Protein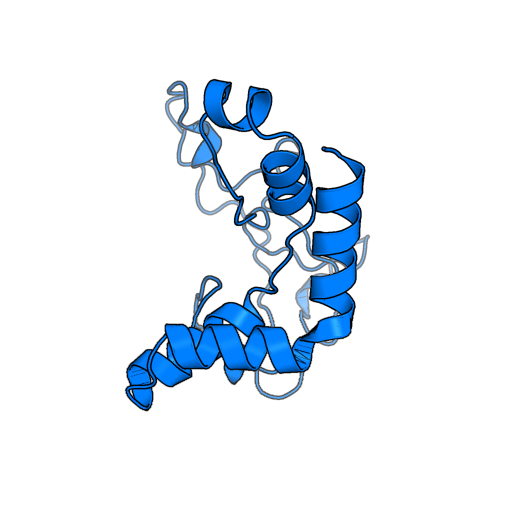 AF-A0A9E4HH63-F1 (afdb_monomer_lite)

Secondary structure (DSSP, 8-state):
------SS-GGGGT--BTTTB-PPPB-S------TT--TTGGGGSS--TTSSS-EE---TTT-GGGGGSTT--EEBSSPPP-------HHHHHH-HHHHHHHHH----HHHHHHHHHHHHHH---HHHHHHHHHHHTHHHHHHHHHHHHHH-

Radius of gyration: 19.46 Å; chains: 1; bounding box: 48×32×48 Å

Structure (mmCIF, N/CA/C/O backbone):
data_AF-A0A9E4HH63-F1
#
_entry.id   AF-A0A9E4HH63-F1
#
loop_
_atom_site.group_PDB
_atom_site.id
_atom_site.type_symbol
_atom_site.label_atom_id
_atom_site.label_alt_id
_atom_site.label_comp_id
_atom_site.label_asym_id
_atom_site.label_entity_id
_atom_site.label_seq_id
_atom_site.pdbx_PDB_ins_code
_atom_site.Cartn_x
_atom_site.Cartn_y
_atom_site.Cartn_z
_atom_site.occupancy
_atom_site.B_iso_or_equiv
_atom_site.auth_seq_id
_atom_site.auth_comp_id
_atom_site.auth_asym_id
_atom_site.auth_atom_id
_atom_site.pdbx_PDB_model_num
ATOM 1 N N . MET A 1 1 ? 11.197 5.730 -22.419 1.00 81.00 1 MET A N 1
ATOM 2 C CA . MET A 1 1 ? 11.032 6.678 -21.296 1.00 81.00 1 MET A CA 1
ATOM 3 C C . MET A 1 1 ? 11.240 5.897 -20.013 1.00 81.00 1 MET A C 1
ATOM 5 O O . MET A 1 1 ? 10.703 4.802 -19.923 1.00 81.00 1 MET A O 1
ATOM 9 N N . VAL A 1 2 ? 12.031 6.419 -19.078 1.00 83.94 2 VAL A N 1
ATOM 10 C CA . VAL A 1 2 ? 12.191 5.852 -17.730 1.00 83.94 2 VAL A CA 1
ATOM 11 C C . VAL A 1 2 ? 11.419 6.755 -16.776 1.00 83.94 2 VAL A C 1
ATOM 13 O O . VAL A 1 2 ? 11.541 7.974 -16.877 1.00 83.94 2 VAL A O 1
ATOM 16 N N . ILE A 1 3 ? 10.603 6.172 -15.901 1.00 82.06 3 ILE A N 1
ATOM 17 C CA . ILE A 1 3 ? 9.848 6.899 -14.877 1.00 82.06 3 ILE A CA 1
ATOM 18 C C . ILE A 1 3 ? 10.228 6.306 -13.526 1.00 82.06 3 ILE A C 1
ATOM 20 O O . ILE A 1 3 ? 10.202 5.089 -13.359 1.00 82.06 3 ILE A O 1
ATOM 24 N N . PHE A 1 4 ? 10.550 7.170 -12.569 1.00 77.94 4 PHE A N 1
ATOM 25 C CA . PHE A 1 4 ? 10.603 6.813 -11.159 1.00 77.94 4 PHE A CA 1
ATOM 26 C C . PHE A 1 4 ? 9.272 7.206 -10.514 1.00 77.94 4 PHE A C 1
ATOM 28 O O . PHE A 1 4 ? 8.828 8.345 -10.662 1.00 77.94 4 PHE A O 1
ATOM 35 N N . THR A 1 5 ? 8.610 6.270 -9.838 1.00 80.69 5 THR A N 1
ATOM 36 C CA . THR A 1 5 ? 7.348 6.537 -9.143 1.00 80.69 5 THR A CA 1
ATOM 37 C C . THR A 1 5 ? 7.298 5.774 -7.825 1.00 80.69 5 THR A C 1
ATOM 39 O O . THR A 1 5 ? 7.605 4.585 -7.782 1.00 80.69 5 THR A O 1
ATOM 42 N N . GLY A 1 6 ? 6.934 6.475 -6.751 1.00 77.12 6 GLY A N 1
ATOM 43 C CA . GLY A 1 6 ? 6.554 5.858 -5.483 1.00 77.12 6 GLY A CA 1
ATOM 44 C C . GLY A 1 6 ? 5.074 5.486 -5.489 1.00 77.12 6 GLY A C 1
ATOM 45 O O . GLY A 1 6 ? 4.298 6.025 -6.278 1.00 77.12 6 GLY A O 1
ATOM 46 N N . ALA A 1 7 ? 4.686 4.571 -4.606 1.00 85.00 7 ALA A N 1
ATOM 47 C CA . ALA A 1 7 ? 3.287 4.268 -4.340 1.00 85.00 7 ALA A CA 1
ATOM 48 C C . ALA A 1 7 ? 2.872 4.900 -2.997 1.00 85.00 7 ALA A C 1
ATOM 50 O O . ALA A 1 7 ? 3.653 4.821 -2.045 1.00 85.00 7 ALA A O 1
ATOM 51 N N . PRO A 1 8 ? 1.667 5.488 -2.888 1.00 88.31 8 PRO A N 1
ATOM 52 C CA . PRO A 1 8 ? 0.626 5.589 -3.920 1.00 88.31 8 PRO A CA 1
ATOM 53 C C . PRO A 1 8 ? 0.932 6.640 -5.011 1.00 88.31 8 PRO A C 1
ATOM 55 O O . PRO A 1 8 ? 1.572 7.652 -4.739 1.00 88.31 8 PRO A O 1
ATOM 58 N N . SER A 1 9 ? 0.485 6.388 -6.250 1.00 89.19 9 SER A N 1
ATOM 59 C CA . SER A 1 9 ? 0.485 7.361 -7.356 1.00 89.19 9 SER A CA 1
ATOM 60 C C . SER A 1 9 ? -0.515 6.983 -8.465 1.00 89.19 9 SER A C 1
ATOM 62 O O . SER A 1 9 ? -0.815 5.805 -8.644 1.00 89.19 9 SER A O 1
ATOM 64 N N . PRO A 1 10 ? -0.985 7.916 -9.313 1.00 89.94 10 PRO A N 1
ATOM 65 C CA . PRO A 1 10 ? -1.867 7.572 -10.436 1.00 89.94 10 PRO A CA 1
ATOM 66 C C . PRO A 1 10 ? -1.209 6.622 -11.450 1.00 89.94 10 PRO A C 1
ATOM 68 O O . PRO A 1 10 ? -1.894 5.832 -12.099 1.00 89.94 10 PRO A O 1
ATOM 71 N N . TYR A 1 11 ? 0.123 6.635 -11.566 1.00 89.88 11 TYR A N 1
ATOM 72 C CA . TYR A 1 11 ? 0.838 5.791 -12.521 1.00 89.88 11 TYR A CA 1
ATOM 73 C C . TYR A 1 11 ? 0.632 4.303 -12.235 1.00 89.88 11 TYR A C 1
ATOM 75 O O . TYR A 1 11 ? 0.393 3.536 -13.167 1.00 89.88 11 TYR A O 1
ATOM 83 N N . ILE A 1 12 ? 0.630 3.873 -10.968 1.00 88.94 12 ILE A N 1
ATOM 84 C CA . ILE A 1 12 ? 0.485 2.441 -10.656 1.00 88.94 12 ILE A CA 1
ATOM 85 C C . ILE A 1 12 ? -0.889 1.870 -11.048 1.00 88.94 12 ILE A C 1
ATOM 87 O O . ILE A 1 12 ? -1.046 0.655 -11.089 1.00 88.94 12 ILE A O 1
ATOM 91 N N . THR A 1 13 ? -1.867 2.722 -11.380 1.00 92.38 13 THR A N 1
ATOM 92 C CA . THR A 1 13 ? -3.192 2.290 -11.860 1.00 92.38 13 THR A CA 1
ATOM 93 C C . THR A 1 13 ? -3.198 1.894 -13.344 1.00 92.38 13 THR A C 1
ATOM 95 O O . THR A 1 13 ? -4.072 1.147 -13.781 1.00 92.38 13 THR A O 1
ATOM 98 N N . VAL A 1 14 ? -2.212 2.352 -14.127 1.00 92.06 14 VAL A N 1
ATOM 99 C CA . VAL A 1 14 ? -2.135 2.129 -15.586 1.00 92.06 14 VAL A CA 1
ATOM 100 C C . VAL A 1 14 ? -0.925 1.301 -16.018 1.00 92.06 14 VAL A C 1
ATOM 102 O O . VAL A 1 14 ? -0.897 0.759 -17.130 1.00 92.06 14 VAL A O 1
ATOM 105 N N . LEU A 1 15 ? 0.081 1.195 -15.151 1.00 91.56 15 LEU A N 1
ATOM 106 C CA . LEU A 1 15 ? 1.286 0.412 -15.383 1.00 91.56 15 LEU A CA 1
ATOM 107 C C . LEU A 1 15 ? 1.002 -1.085 -15.191 1.00 91.56 15 LEU A C 1
ATOM 109 O O . LEU A 1 15 ? 0.572 -1.525 -14.129 1.00 91.56 15 LEU A O 1
ATOM 113 N N . ARG A 1 16 ? 1.283 -1.880 -16.225 1.00 91.56 16 ARG A N 1
ATOM 114 C CA . ARG A 1 16 ? 1.148 -3.339 -16.250 1.00 91.56 16 ARG A CA 1
ATOM 115 C C . ARG A 1 16 ? 2.512 -3.962 -16.566 1.00 91.56 16 ARG A C 1
ATOM 117 O O . ARG A 1 16 ? 2.877 -4.071 -17.742 1.00 91.56 16 ARG A O 1
ATOM 124 N N . PRO A 1 17 ? 3.289 -4.338 -15.531 1.00 91.50 17 PRO A N 1
ATOM 125 C CA . PRO A 1 17 ? 4.594 -4.961 -15.714 1.00 91.50 17 PRO A CA 1
ATOM 126 C C . PRO A 1 17 ? 4.521 -6.222 -16.587 1.00 91.50 17 PRO A C 1
ATOM 128 O O . PRO A 1 17 ? 3.687 -7.089 -16.336 1.00 91.50 17 PRO A O 1
ATOM 131 N N . GLY A 1 18 ? 5.400 -6.322 -17.586 1.00 92.19 18 GLY A N 1
ATOM 132 C CA . GLY A 1 18 ? 5.439 -7.406 -18.575 1.00 92.19 18 GLY A CA 1
ATOM 133 C C . GLY A 1 18 ? 4.533 -7.202 -19.799 1.00 92.19 18 GLY A C 1
ATOM 134 O O . GLY A 1 18 ? 4.636 -7.971 -20.750 1.00 92.19 18 GLY A O 1
ATOM 135 N N . ASP A 1 19 ? 3.674 -6.176 -19.796 1.00 94.81 19 ASP A N 1
ATOM 136 C CA . ASP A 1 19 ? 2.813 -5.798 -20.929 1.00 94.81 19 ASP A CA 1
ATOM 137 C C . ASP A 1 19 ? 3.237 -4.440 -21.504 1.00 94.81 19 ASP A C 1
ATOM 139 O O . ASP A 1 19 ? 3.826 -4.369 -22.582 1.00 94.81 19 ASP A O 1
ATOM 143 N N . ASN A 1 20 ? 2.994 -3.353 -20.761 1.00 94.38 20 ASN A N 1
ATOM 144 C CA . ASN A 1 20 ? 3.280 -1.993 -21.230 1.00 94.38 20 ASN A CA 1
ATOM 145 C C . ASN A 1 20 ? 4.487 -1.335 -20.543 1.00 94.38 20 ASN A C 1
ATOM 147 O O . ASN A 1 20 ? 4.951 -0.296 -21.013 1.00 94.38 20 ASN A O 1
ATOM 151 N N . VAL A 1 21 ? 5.012 -1.934 -19.470 1.00 94.50 21 VAL A N 1
ATOM 152 C CA . VAL A 1 21 ? 6.249 -1.516 -18.795 1.00 94.50 21 VAL A CA 1
ATOM 153 C C . VAL A 1 21 ? 7.021 -2.707 -18.240 1.00 94.50 21 VAL A C 1
ATOM 155 O O . VAL A 1 21 ? 6.479 -3.797 -18.092 1.00 94.50 21 VAL A O 1
ATOM 158 N N . TYR A 1 22 ? 8.281 -2.481 -17.880 1.00 94.12 22 TYR A N 1
ATOM 159 C CA . TYR A 1 22 ? 9.105 -3.410 -17.113 1.00 94.12 22 TYR A CA 1
ATOM 160 C C . TYR A 1 22 ? 9.701 -2.685 -15.912 1.00 94.12 22 TYR A C 1
ATOM 162 O O . TYR A 1 22 ? 9.954 -1.480 -15.965 1.00 94.12 22 TYR A O 1
ATOM 170 N N . TRP A 1 23 ? 9.959 -3.434 -14.847 1.00 92.56 23 TRP A N 1
ATOM 171 C CA . TRP A 1 23 ? 10.823 -2.984 -13.769 1.00 92.56 23 TRP A CA 1
ATOM 172 C C . TRP A 1 23 ? 12.270 -2.967 -14.252 1.00 92.56 23 TRP A C 1
ATOM 174 O O . TRP A 1 23 ? 12.741 -3.906 -14.898 1.00 92.56 23 TRP A O 1
ATOM 184 N N . MET A 1 24 ? 12.971 -1.887 -13.926 1.00 91.62 24 MET A N 1
ATOM 185 C CA . MET A 1 24 ? 14.396 -1.746 -14.182 1.00 91.62 24 MET A CA 1
ATOM 186 C C . MET A 1 24 ? 15.151 -2.095 -12.904 1.00 91.62 24 MET A C 1
ATOM 188 O O . MET A 1 24 ? 14.911 -1.477 -11.869 1.00 91.62 24 MET A O 1
ATOM 192 N N . GLY A 1 25 ? 16.043 -3.082 -12.981 1.00 92.06 25 GLY A N 1
ATOM 193 C CA . GLY A 1 25 ? 16.873 -3.453 -11.846 1.00 92.06 25 GLY A CA 1
ATOM 194 C C . GLY A 1 25 ? 17.887 -2.361 -11.502 1.00 92.06 25 GLY A C 1
ATOM 195 O O . GLY A 1 25 ? 18.555 -1.834 -12.392 1.00 92.06 25 GLY A O 1
ATOM 196 N N . VAL A 1 26 ? 18.032 -2.049 -10.215 1.00 90.81 26 VAL A N 1
ATOM 197 C CA . VAL A 1 26 ? 19.027 -1.106 -9.685 1.00 90.81 26 VAL A CA 1
ATOM 198 C C . VAL A 1 26 ? 19.906 -1.850 -8.684 1.00 90.81 26 VAL A C 1
ATOM 200 O O . VAL A 1 26 ? 19.577 -1.969 -7.509 1.00 90.81 26 VAL A O 1
ATOM 203 N N . ALA A 1 27 ? 21.018 -2.401 -9.173 1.00 84.56 27 ALA A N 1
ATOM 204 C CA . ALA A 1 27 ? 21.932 -3.208 -8.358 1.00 84.56 27 ALA A CA 1
ATOM 205 C C . ALA A 1 27 ? 22.997 -2.376 -7.620 1.00 84.56 27 ALA A C 1
ATOM 207 O O . ALA A 1 27 ? 23.585 -2.844 -6.649 1.00 84.56 27 ALA A O 1
ATOM 208 N N . ASN A 1 28 ? 23.259 -1.151 -8.082 1.00 87.88 28 ASN A N 1
ATOM 209 C CA . ASN A 1 28 ? 24.233 -0.265 -7.456 1.00 87.88 28 ASN A CA 1
ATOM 210 C C . ASN A 1 28 ? 23.585 0.541 -6.329 1.00 87.88 28 ASN A C 1
ATOM 212 O O . ASN A 1 28 ? 22.436 0.974 -6.442 1.00 87.88 28 ASN A O 1
ATOM 216 N N . ILE A 1 29 ? 24.366 0.802 -5.285 1.00 87.00 29 ILE A N 1
ATOM 217 C CA . ILE A 1 29 ? 24.026 1.806 -4.279 1.00 87.00 29 ILE A CA 1
ATOM 218 C C . ILE A 1 29 ? 24.327 3.169 -4.889 1.00 87.00 29 ILE A C 1
ATOM 220 O O . ILE A 1 29 ? 25.470 3.473 -5.226 1.00 87.00 29 ILE A O 1
ATOM 224 N N . LEU A 1 30 ? 23.266 3.927 -5.128 1.00 85.00 30 LEU A N 1
ATOM 225 C CA . LEU A 1 30 ? 23.295 5.260 -5.712 1.00 85.00 30 LEU A CA 1
ATOM 226 C C . LEU A 1 30 ? 23.348 6.334 -4.628 1.00 85.00 30 LEU A C 1
ATOM 228 O O . LEU A 1 30 ? 23.890 7.406 -4.880 1.00 85.00 30 LEU A O 1
ATOM 232 N N . ASP A 1 31 ? 22.780 6.041 -3.459 1.00 79.50 31 ASP A N 1
ATOM 233 C CA . ASP A 1 31 ? 22.639 6.986 -2.363 1.00 79.50 31 ASP A CA 1
ATOM 234 C C . ASP A 1 31 ? 23.029 6.347 -1.024 1.00 79.50 31 ASP A C 1
ATOM 236 O O . ASP A 1 31 ? 22.316 5.500 -0.486 1.00 79.50 31 ASP A O 1
ATOM 240 N N . ASP A 1 32 ? 24.185 6.750 -0.498 1.00 75.81 32 ASP A N 1
ATOM 241 C CA . ASP A 1 32 ? 24.693 6.356 0.813 1.00 75.81 32 ASP A CA 1
ATOM 242 C C . ASP A 1 32 ? 24.511 7.466 1.858 1.00 75.81 32 ASP A C 1
ATOM 244 O O . ASP A 1 32 ? 25.337 7.529 2.766 1.00 75.81 32 ASP A O 1
ATOM 248 N N . SER A 1 33 ? 23.459 8.304 1.703 1.00 71.31 33 SER A N 1
ATOM 249 C CA . SER A 1 33 ? 23.054 9.565 2.385 1.00 71.31 33 SER A CA 1
ATOM 250 C C . SER A 1 33 ? 23.356 9.771 3.881 1.00 71.31 33 SER A C 1
ATOM 252 O O . SER A 1 33 ? 23.086 10.844 4.422 1.00 71.31 33 SER A O 1
ATOM 254 N N . ASN A 1 34 ? 24.007 8.825 4.545 1.00 77.00 34 ASN A N 1
ATOM 255 C CA . ASN A 1 34 ? 24.770 9.005 5.768 1.00 77.00 34 ASN A CA 1
ATOM 256 C C . ASN A 1 34 ? 26.314 8.913 5.599 1.00 77.00 34 ASN A C 1
ATOM 258 O O . ASN A 1 34 ? 26.972 8.243 6.404 1.00 77.00 34 ASN A O 1
ATOM 262 N N . PRO A 1 35 ? 26.961 9.604 4.633 1.00 71.75 35 PRO A N 1
ATOM 263 C CA . PRO A 1 35 ? 28.410 9.477 4.415 1.00 71.75 35 PRO A CA 1
ATOM 264 C C . PRO A 1 35 ? 29.252 10.018 5.586 1.00 71.75 35 PRO A C 1
ATOM 266 O O . PRO A 1 35 ? 30.446 9.739 5.684 1.00 71.75 35 PRO A O 1
ATOM 269 N N . ALA A 1 36 ? 28.639 10.807 6.475 1.00 76.94 36 ALA A N 1
ATOM 270 C CA . ALA A 1 36 ? 29.261 11.387 7.663 1.00 76.94 36 ALA A CA 1
ATOM 271 C C . ALA A 1 36 ? 28.895 10.664 8.977 1.00 76.94 36 ALA A C 1
ATOM 273 O O . ALA A 1 36 ? 29.413 11.048 10.025 1.00 76.94 36 ALA A O 1
ATOM 274 N N . GLY A 1 37 ? 28.039 9.633 8.939 1.00 79.38 37 GLY A N 1
ATOM 275 C CA . GLY A 1 37 ? 27.671 8.834 10.115 1.00 79.38 37 GLY A CA 1
ATOM 276 C C . GLY A 1 37 ? 26.884 9.599 11.184 1.00 79.38 37 GLY A C 1
ATOM 277 O O . GLY A 1 37 ? 27.110 9.393 12.375 1.00 79.38 37 GLY A O 1
ATOM 278 N N . PHE A 1 38 ? 26.006 10.518 10.780 1.00 81.94 38 PHE A N 1
ATOM 279 C CA . PHE A 1 38 ? 25.081 11.183 11.690 1.00 81.94 38 PHE A CA 1
ATOM 280 C C . PHE A 1 38 ? 24.041 10.196 12.224 1.00 81.94 38 PHE A C 1
ATOM 282 O O . PHE A 1 38 ? 23.482 9.402 11.470 1.00 81.94 38 PHE A O 1
ATOM 289 N N . GLU A 1 39 ? 23.757 10.303 13.520 1.00 85.06 39 GLU A N 1
ATOM 290 C CA . GLU A 1 39 ? 22.701 9.545 14.189 1.00 85.06 39 GLU A CA 1
ATOM 291 C C . GLU A 1 39 ? 21.333 9.859 13.562 1.00 85.06 39 GLU A C 1
ATOM 293 O O . GLU A 1 39 ? 20.945 11.025 13.449 1.00 85.06 39 GLU A O 1
ATOM 298 N N . GLY A 1 40 ? 20.618 8.817 13.133 1.00 79.50 40 GLY A N 1
ATOM 299 C CA . GLY A 1 40 ? 19.337 8.918 12.431 1.00 79.50 40 GLY A CA 1
ATOM 300 C C . GLY A 1 40 ? 19.473 9.111 10.918 1.00 79.50 40 GLY A C 1
ATOM 301 O O . GLY A 1 40 ? 18.478 9.023 10.203 1.00 79.50 40 GLY A O 1
ATOM 302 N N . GLY A 1 41 ? 20.689 9.343 10.411 1.00 78.38 41 GLY A N 1
ATOM 303 C CA . GLY A 1 41 ? 20.962 9.419 8.977 1.00 78.38 41 GLY A CA 1
ATOM 304 C C . GLY A 1 41 ? 20.895 8.057 8.285 1.00 78.38 41 GLY A C 1
ATOM 305 O O . GLY A 1 41 ? 20.715 8.000 7.073 1.00 78.38 41 GLY A O 1
ATOM 306 N N . GLU A 1 42 ? 21.004 6.960 9.040 1.00 79.62 42 GLU A N 1
ATOM 307 C CA . GLU A 1 42 ? 20.907 5.587 8.533 1.00 79.62 42 GLU A CA 1
ATOM 308 C C . GLU A 1 42 ? 19.561 5.315 7.844 1.00 79.62 42 GLU A C 1
ATOM 310 O O . GLU A 1 42 ? 19.516 4.560 6.881 1.00 79.62 42 GLU A O 1
ATOM 315 N N . GLU A 1 43 ? 18.489 5.992 8.271 1.00 78.50 43 GLU A N 1
ATOM 316 C CA . GLU A 1 43 ? 17.147 5.911 7.666 1.00 78.50 43 GLU A CA 1
ATOM 317 C C . GLU A 1 43 ? 17.075 6.528 6.258 1.00 78.50 43 GLU A C 1
ATOM 319 O O . GLU A 1 43 ? 16.095 6.347 5.533 1.00 78.50 43 GLU A O 1
ATOM 324 N N . HIS A 1 44 ? 18.093 7.297 5.869 1.00 79.94 44 HIS A N 1
ATOM 325 C CA . HIS A 1 44 ? 18.214 7.882 4.536 1.00 79.94 44 HIS A CA 1
ATOM 326 C C . HIS A 1 44 ? 19.130 7.066 3.619 1.00 79.94 44 HIS A C 1
ATOM 328 O O . HIS A 1 44 ? 19.185 7.350 2.425 1.00 79.94 44 HIS A O 1
ATOM 334 N N . ASP A 1 45 ? 19.836 6.059 4.145 1.00 84.38 45 ASP A N 1
ATOM 335 C CA . ASP A 1 45 ? 20.636 5.156 3.323 1.00 84.38 45 ASP A CA 1
ATOM 336 C C . ASP A 1 45 ? 19.710 4.278 2.474 1.00 84.38 45 ASP A C 1
ATOM 338 O O . ASP A 1 45 ? 18.707 3.730 2.934 1.00 84.38 45 ASP A O 1
ATOM 342 N N . GLN A 1 46 ? 20.060 4.122 1.202 1.00 86.00 46 GLN A N 1
ATOM 343 C CA . GLN A 1 46 ? 19.385 3.201 0.299 1.00 86.00 46 GLN A CA 1
ATOM 344 C C . GLN A 1 46 ? 19.442 1.743 0.803 1.00 86.00 46 GLN A C 1
ATOM 346 O O . GLN A 1 46 ? 18.577 0.926 0.462 1.00 86.00 46 GLN A O 1
ATOM 351 N N . ARG A 1 47 ? 20.481 1.400 1.574 1.00 87.44 47 ARG A N 1
ATOM 352 C CA . ARG A 1 47 ? 20.766 0.045 2.039 1.00 87.44 47 ARG A CA 1
ATOM 353 C C . ARG A 1 47 ? 19.960 -0.342 3.266 1.00 87.44 47 ARG A C 1
ATOM 355 O O . ARG A 1 47 ? 19.850 0.400 4.234 1.00 87.44 47 ARG A O 1
ATOM 362 N N . GLY A 1 48 ? 19.508 -1.590 3.264 1.00 82.94 48 GLY A N 1
ATOM 363 C CA . GLY A 1 48 ? 18.995 -2.242 4.457 1.00 82.94 48 GLY A CA 1
ATOM 364 C C . GLY A 1 48 ? 20.076 -2.800 5.385 1.00 82.94 48 GLY A C 1
ATOM 365 O O . GLY A 1 48 ? 21.269 -2.742 5.078 1.00 82.94 48 GLY A O 1
ATOM 366 N N . PRO A 1 49 ? 19.661 -3.445 6.492 1.00 82.94 49 PRO A N 1
ATOM 367 C CA . PRO A 1 49 ? 20.567 -4.119 7.427 1.00 82.94 49 PRO A CA 1
ATOM 368 C C . PRO A 1 49 ? 21.447 -5.210 6.793 1.00 82.94 49 PRO A C 1
ATOM 370 O O . PRO A 1 49 ? 22.469 -5.584 7.361 1.00 82.94 49 PRO A O 1
ATOM 373 N N . ASP A 1 50 ? 21.056 -5.733 5.627 1.00 86.19 50 ASP A N 1
ATOM 374 C CA . ASP A 1 50 ? 21.830 -6.703 4.843 1.00 86.19 50 ASP A CA 1
ATOM 375 C C . ASP A 1 50 ? 22.865 -6.052 3.903 1.00 86.19 50 ASP A 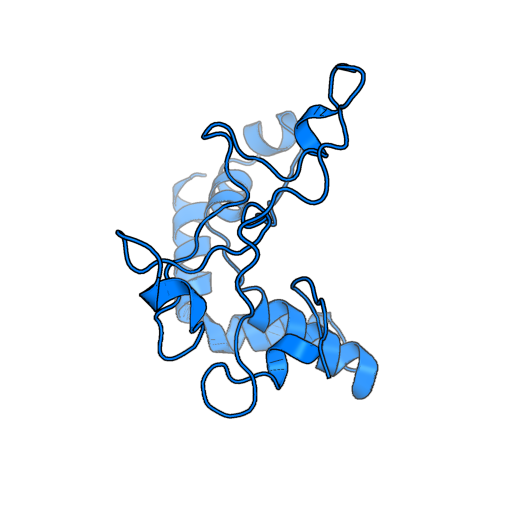C 1
ATOM 377 O O . ASP A 1 50 ? 23.583 -6.752 3.188 1.00 86.19 50 ASP A O 1
ATOM 381 N N . GLY A 1 51 ? 22.960 -4.718 3.909 1.00 86.31 51 GLY A N 1
ATOM 382 C CA . GLY A 1 51 ? 23.863 -3.932 3.074 1.00 86.31 51 GLY A CA 1
ATOM 383 C C . GLY A 1 51 ? 23.402 -3.767 1.624 1.00 86.31 51 GLY A C 1
ATOM 384 O O . GLY A 1 51 ? 24.171 -3.259 0.806 1.00 86.31 51 GLY A O 1
ATOM 385 N N . THR A 1 52 ? 22.181 -4.188 1.283 1.00 88.12 52 THR A N 1
ATOM 386 C CA . THR A 1 52 ? 21.658 -4.165 -0.087 1.00 88.12 52 THR A CA 1
ATOM 387 C C . THR A 1 52 ? 20.582 -3.104 -0.276 1.00 88.12 52 THR A C 1
ATOM 389 O O . THR A 1 52 ? 19.863 -2.761 0.656 1.00 88.12 52 THR A O 1
ATOM 392 N N . GLY A 1 53 ? 20.401 -2.652 -1.519 1.00 88.31 53 GLY A N 1
ATOM 393 C CA . GLY A 1 53 ? 19.261 -1.831 -1.936 1.00 88.31 53 GLY A CA 1
ATOM 394 C C . GLY A 1 53 ? 17.932 -2.598 -2.047 1.00 88.31 53 GLY A C 1
ATOM 395 O O . GLY A 1 53 ? 17.033 -2.185 -2.766 1.00 88.31 53 GLY A O 1
ATOM 396 N N . GLY A 1 54 ? 17.800 -3.761 -1.410 1.00 90.12 54 GLY A N 1
ATOM 397 C CA . GLY A 1 54 ? 16.577 -4.554 -1.444 1.00 90.12 54 GLY A CA 1
ATOM 398 C C . GLY A 1 54 ? 16.352 -5.359 -2.730 1.00 90.12 54 GLY A C 1
ATOM 399 O O . GLY A 1 54 ? 16.725 -4.988 -3.847 1.00 90.12 54 GLY A O 1
ATOM 400 N N . TYR A 1 55 ? 15.675 -6.493 -2.549 1.00 92.38 55 TYR A N 1
ATOM 401 C CA . TYR A 1 55 ? 15.300 -7.424 -3.609 1.00 92.38 55 TYR A CA 1
ATOM 402 C C . TYR A 1 55 ? 13.822 -7.790 -3.487 1.00 92.38 55 TYR A C 1
ATOM 404 O O . TYR A 1 55 ? 13.368 -8.220 -2.425 1.00 92.38 55 TYR A O 1
ATOM 412 N N . ALA A 1 56 ? 13.076 -7.672 -4.584 1.00 91.44 56 ALA A N 1
ATOM 413 C CA . ALA A 1 56 ? 11.658 -8.014 -4.636 1.00 91.44 56 ALA A CA 1
ATOM 414 C C . ALA A 1 56 ? 11.410 -9.311 -5.410 1.00 91.44 56 ALA A C 1
ATOM 416 O O . ALA A 1 56 ? 12.090 -9.611 -6.392 1.00 91.44 56 ALA A O 1
ATOM 417 N N . ALA A 1 57 ? 10.376 -10.055 -5.010 1.00 93.50 57 ALA A N 1
ATOM 418 C CA . ALA A 1 57 ? 9.898 -11.252 -5.704 1.00 93.50 57 ALA A CA 1
ATOM 419 C C . ALA A 1 57 ? 9.156 -10.896 -7.013 1.00 93.50 57 ALA A C 1
ATOM 421 O O . ALA A 1 57 ? 7.966 -11.158 -7.176 1.00 93.50 57 ALA A O 1
ATOM 422 N N . ILE A 1 58 ? 9.867 -10.254 -7.938 1.00 93.12 58 ILE A N 1
ATOM 423 C CA . ILE A 1 58 ? 9.406 -9.876 -9.272 1.00 93.12 58 ILE A CA 1
ATOM 424 C C . ILE A 1 58 ? 10.241 -10.680 -10.267 1.00 93.12 58 ILE A C 1
ATOM 426 O O . ILE A 1 58 ? 11.454 -10.501 -10.338 1.00 93.12 58 ILE A O 1
ATOM 430 N N . GLY A 1 59 ? 9.585 -11.571 -11.008 1.00 94.75 59 GLY A N 1
ATOM 431 C CA . GLY A 1 59 ? 10.246 -12.483 -11.939 1.00 94.75 59 GLY A CA 1
ATOM 432 C C . GLY A 1 59 ? 10.837 -11.794 -13.171 1.00 94.75 59 GLY A C 1
ATOM 433 O O . GLY A 1 59 ? 10.517 -10.645 -13.492 1.00 94.75 59 GLY A O 1
ATOM 434 N N . ALA A 1 60 ? 11.679 -12.537 -13.892 1.00 96.00 60 ALA A N 1
ATOM 435 C CA . ALA A 1 60 ? 12.359 -12.083 -15.107 1.00 96.00 60 ALA A CA 1
ATOM 436 C C . ALA A 1 60 ? 11.408 -11.638 -16.234 1.00 96.00 60 ALA A C 1
ATOM 438 O O . ALA A 1 60 ? 11.781 -10.815 -17.067 1.00 96.00 60 ALA A O 1
ATOM 439 N N . ASP A 1 61 ? 10.167 -12.133 -16.232 1.00 95.75 61 ASP A N 1
ATOM 440 C CA . ASP A 1 61 ? 9.096 -11.725 -17.146 1.00 95.75 61 ASP A CA 1
ATOM 441 C C . ASP A 1 61 ? 8.666 -10.263 -16.953 1.00 95.75 61 ASP A C 1
ATOM 443 O O . ASP A 1 61 ? 8.088 -9.666 -17.856 1.00 95.75 61 ASP A O 1
ATOM 447 N N . ARG A 1 62 ? 8.951 -9.676 -15.786 1.00 95.50 62 ARG A N 1
ATOM 448 C CA . ARG A 1 62 ? 8.581 -8.296 -15.424 1.00 95.50 62 ARG A CA 1
ATOM 449 C C . ARG A 1 62 ? 9.781 -7.442 -15.045 1.00 95.50 62 ARG A C 1
ATOM 451 O O . ARG A 1 62 ? 9.690 -6.223 -15.142 1.00 95.50 62 ARG A O 1
ATOM 458 N N . CYS A 1 63 ? 10.879 -8.061 -14.625 1.00 96.12 63 CYS A N 1
ATOM 459 C CA . CYS A 1 63 ? 12.150 -7.428 -14.301 1.00 96.12 63 CYS A CA 1
ATOM 460 C C . CYS A 1 63 ? 13.293 -8.247 -14.914 1.00 96.12 63 CYS A C 1
ATOM 462 O O . CYS A 1 63 ? 13.779 -9.167 -14.261 1.00 96.12 63 CYS A O 1
ATOM 464 N N . PRO A 1 64 ? 13.756 -7.945 -16.139 1.00 95.19 64 PRO A N 1
ATOM 465 C CA . PRO A 1 64 ? 14.790 -8.744 -16.804 1.00 95.19 64 PRO A CA 1
ATOM 466 C C . PRO A 1 64 ? 16.062 -8.956 -15.966 1.00 95.19 64 PRO A C 1
ATOM 468 O O . PRO A 1 64 ? 16.621 -10.049 -15.976 1.00 95.19 64 PRO A O 1
ATOM 471 N N . SER A 1 65 ? 16.460 -7.966 -15.157 1.00 95.12 65 SER A N 1
ATOM 472 C CA . SER A 1 65 ? 17.610 -8.059 -14.242 1.00 95.12 65 SER A CA 1
ATOM 473 C C . SER A 1 65 ? 17.480 -9.157 -13.181 1.00 95.12 65 SER A C 1
ATOM 475 O O . SER A 1 65 ? 18.490 -9.592 -12.638 1.00 95.12 65 SER A O 1
ATOM 477 N N . ALA A 1 6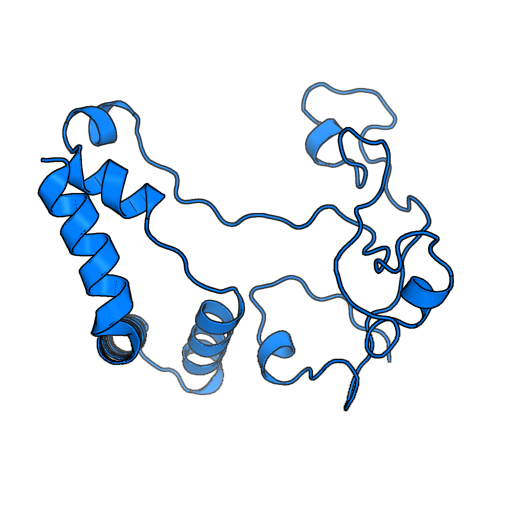6 ? 16.268 -9.639 -12.891 1.00 96.06 66 ALA A N 1
ATOM 478 C CA . ALA A 1 66 ? 16.057 -10.774 -11.996 1.00 96.06 66 ALA A CA 1
ATOM 479 C C . ALA A 1 66 ? 16.662 -12.077 -12.551 1.00 96.06 66 ALA A C 1
ATOM 481 O O . ALA A 1 66 ? 17.085 -12.925 -11.775 1.00 96.06 66 ALA A O 1
ATOM 482 N N . ALA A 1 67 ? 16.761 -12.231 -13.880 1.00 95.38 67 ALA A N 1
ATOM 483 C CA . ALA A 1 67 ? 17.391 -13.399 -14.507 1.00 95.38 67 ALA A CA 1
ATOM 484 C C . ALA A 1 67 ? 18.905 -13.480 -14.246 1.00 95.38 67 ALA A C 1
ATOM 486 O O . ALA A 1 67 ? 19.503 -14.545 -14.380 1.00 95.38 67 ALA A O 1
ATOM 487 N N . GLU A 1 68 ? 19.517 -12.351 -13.892 1.00 93.00 68 GLU A N 1
ATOM 488 C CA . GLU A 1 68 ? 20.942 -12.239 -13.583 1.00 93.00 68 GLU A CA 1
ATOM 489 C C . GLU A 1 68 ? 21.223 -12.487 -12.092 1.00 93.00 68 GLU A C 1
ATOM 491 O O . GLU A 1 68 ? 22.381 -12.648 -11.706 1.00 93.00 68 GLU A O 1
ATOM 496 N N . GLN A 1 69 ? 20.181 -12.536 -11.249 1.00 92.31 69 GLN A N 1
ATOM 497 C CA . GLN A 1 69 ? 20.319 -12.746 -9.810 1.00 92.31 69 GLN A CA 1
ATOM 498 C C . GLN A 1 69 ? 20.237 -14.239 -9.447 1.00 92.31 69 GLN A C 1
ATOM 500 O O . GLN A 1 69 ? 19.332 -14.933 -9.917 1.00 92.31 69 GLN A O 1
ATOM 505 N N . PRO A 1 70 ? 21.122 -14.752 -8.566 1.00 91.06 70 PRO A N 1
ATOM 506 C CA . PRO A 1 70 ? 21.126 -16.164 -8.164 1.00 91.06 70 PRO A CA 1
ATOM 507 C C . PRO A 1 70 ? 19.814 -16.658 -7.542 1.00 91.06 70 PRO A C 1
ATOM 509 O O . PRO A 1 70 ? 19.498 -17.842 -7.621 1.00 91.06 70 PRO A O 1
ATOM 512 N N . ASP A 1 71 ? 19.062 -15.760 -6.909 1.00 90.81 71 ASP A N 1
ATOM 513 C CA . ASP A 1 71 ? 17.787 -16.045 -6.251 1.00 90.81 71 ASP A CA 1
ATOM 514 C C . ASP A 1 71 ? 16.561 -15.670 -7.104 1.00 90.81 71 ASP A C 1
ATOM 516 O O . ASP A 1 71 ? 15.425 -15.795 -6.643 1.00 90.81 71 ASP A O 1
ATOM 520 N N . GLY A 1 72 ? 16.781 -15.214 -8.343 1.00 94.25 72 GLY A N 1
ATOM 521 C CA . GLY A 1 72 ? 15.726 -14.836 -9.276 1.00 94.25 72 GLY A CA 1
ATOM 522 C C . GLY A 1 72 ? 14.906 -13.616 -8.849 1.00 94.25 72 GLY A C 1
ATOM 523 O O . GLY A 1 72 ? 13.797 -13.438 -9.358 1.00 94.25 72 GLY A O 1
ATOM 524 N N . ARG A 1 73 ? 15.388 -12.803 -7.898 1.00 94.50 73 ARG A N 1
ATOM 525 C CA . ARG A 1 73 ? 14.682 -11.607 -7.419 1.00 94.50 73 ARG A CA 1
ATOM 526 C C . ARG A 1 73 ? 15.144 -10.354 -8.152 1.00 94.50 73 ARG A C 1
ATOM 528 O O . ARG A 1 73 ? 16.299 -10.217 -8.535 1.00 94.50 73 ARG A O 1
ATOM 535 N N . CYS A 1 74 ? 14.236 -9.403 -8.325 1.00 95.06 74 CYS A N 1
ATOM 536 C CA . CYS A 1 74 ? 14.547 -8.122 -8.946 1.00 95.06 74 CYS A CA 1
ATOM 537 C C . CYS A 1 74 ? 15.279 -7.214 -7.944 1.00 95.06 74 CYS A C 1
ATOM 539 O O . CYS A 1 74 ? 14.727 -6.981 -6.864 1.00 95.06 74 CYS A O 1
ATOM 541 N N . PRO A 1 75 ? 16.466 -6.674 -8.271 1.00 94.12 75 PRO A N 1
ATOM 542 C CA . PRO A 1 75 ? 17.116 -5.664 -7.440 1.00 94.12 75 PRO A CA 1
ATOM 543 C C . PRO A 1 75 ? 16.361 -4.338 -7.590 1.00 94.12 75 PRO A C 1
ATOM 545 O O . PRO A 1 75 ? 16.356 -3.752 -8.670 1.00 94.12 75 PRO A O 1
ATOM 548 N N . ILE A 1 76 ? 15.685 -3.873 -6.541 1.00 90.56 76 ILE A N 1
ATOM 549 C CA . ILE A 1 76 ? 14.745 -2.734 -6.629 1.00 90.56 76 ILE A CA 1
ATOM 550 C C . ILE A 1 76 ? 15.360 -1.386 -6.242 1.00 90.56 76 ILE A C 1
ATOM 552 O O . ILE A 1 76 ? 14.691 -0.356 -6.315 1.00 90.56 76 ILE A O 1
ATOM 556 N N . GLY A 1 77 ? 16.635 -1.370 -5.867 1.00 89.56 77 GLY A N 1
ATOM 557 C CA . GLY A 1 77 ? 17.347 -0.152 -5.511 1.00 89.56 77 GLY A CA 1
ATOM 558 C C . GLY A 1 77 ? 17.084 0.286 -4.079 1.00 89.56 77 GLY A C 1
ATOM 559 O O . GLY A 1 77 ? 18.052 0.486 -3.378 1.00 89.56 77 GLY A O 1
ATOM 560 N N . TRP A 1 78 ? 15.846 0.345 -3.591 1.00 87.25 78 TRP A N 1
ATOM 561 C CA . TRP A 1 78 ? 15.552 0.678 -2.189 1.00 87.25 78 TRP A CA 1
ATOM 562 C C . TRP A 1 78 ? 14.788 -0.434 -1.482 1.00 87.25 78 TRP A C 1
ATOM 564 O O . TRP A 1 78 ? 14.055 -1.201 -2.108 1.00 87.25 78 TRP A O 1
ATOM 574 N N . LEU A 1 79 ? 14.885 -0.478 -0.152 1.00 86.38 79 LEU A N 1
ATOM 575 C CA . LEU A 1 79 ? 13.967 -1.284 0.645 1.00 86.38 79 LEU A CA 1
ATOM 576 C C . LEU A 1 79 ? 12.509 -0.892 0.362 1.00 86.38 79 LEU A C 1
ATOM 578 O O . LEU A 1 79 ? 12.173 0.284 0.214 1.00 86.38 79 LEU A O 1
ATOM 582 N N . ALA A 1 80 ? 11.626 -1.890 0.305 1.00 82.81 80 ALA A N 1
ATOM 583 C CA . ALA A 1 80 ? 10.205 -1.634 0.129 1.00 82.81 80 ALA A CA 1
ATOM 584 C C . ALA A 1 80 ? 9.657 -0.909 1.369 1.00 82.81 80 ALA A C 1
ATOM 586 O O . ALA A 1 80 ? 9.722 -1.434 2.481 1.00 82.81 80 ALA A O 1
ATOM 587 N N . ALA A 1 81 ? 9.117 0.293 1.176 1.00 79.69 81 ALA A N 1
ATOM 588 C CA . ALA A 1 81 ? 8.552 1.079 2.263 1.00 79.69 81 ALA A CA 1
ATOM 589 C C . ALA A 1 81 ? 7.213 0.501 2.750 1.00 79.69 81 ALA A C 1
ATOM 591 O O . ALA A 1 81 ? 6.418 -0.034 1.971 1.00 79.69 81 ALA A O 1
ATOM 592 N N . HIS A 1 82 ? 6.939 0.678 4.043 1.00 82.88 82 HIS A N 1
ATOM 593 C CA . HIS A 1 82 ? 5.660 0.339 4.656 1.00 82.88 82 HIS A CA 1
ATOM 594 C C . HIS A 1 82 ? 4.911 1.604 5.075 1.00 82.88 82 HIS A C 1
ATOM 596 O O . HIS A 1 82 ? 5.462 2.470 5.749 1.00 82.88 82 HIS A O 1
ATOM 602 N N . ILE A 1 83 ? 3.627 1.683 4.718 1.00 86.88 83 ILE A N 1
ATOM 603 C CA . ILE A 1 83 ? 2.710 2.698 5.242 1.00 86.88 83 ILE A CA 1
ATOM 604 C C . ILE A 1 83 ? 2.078 2.118 6.507 1.00 86.88 83 ILE A C 1
ATOM 606 O O . ILE A 1 83 ? 1.413 1.080 6.452 1.00 86.88 83 ILE A O 1
ATOM 610 N N . LEU A 1 84 ? 2.321 2.762 7.646 1.00 89.88 84 LEU A N 1
ATOM 611 C CA . LEU A 1 84 ? 1.911 2.274 8.960 1.00 89.88 84 LEU A CA 1
ATOM 612 C C . LEU A 1 84 ? 0.898 3.219 9.603 1.00 89.88 84 LEU A C 1
ATOM 614 O O . LEU A 1 84 ? 0.983 4.437 9.458 1.00 89.88 84 LEU A O 1
ATOM 618 N N . VAL A 1 85 ? -0.038 2.641 10.355 1.00 93.75 85 VAL A N 1
ATOM 619 C CA . VAL A 1 85 ? -0.895 3.402 11.263 1.00 93.75 85 VAL A CA 1
ATOM 620 C C . VAL A 1 85 ? -0.098 3.686 12.532 1.00 93.75 85 VAL A C 1
ATOM 622 O O . VAL A 1 85 ? 0.435 2.766 13.150 1.00 93.75 85 VAL A O 1
ATOM 625 N N . THR A 1 86 ? -0.027 4.952 12.929 1.00 94.31 86 THR A N 1
ATOM 626 C CA . THR A 1 86 ? 0.571 5.378 14.197 1.00 94.31 86 THR A CA 1
ATOM 627 C C . THR A 1 86 ? -0.509 5.969 15.096 1.00 94.31 86 THR A C 1
ATOM 629 O O . THR A 1 86 ? -1.441 6.624 14.631 1.00 94.31 86 THR A O 1
ATOM 632 N N . ALA A 1 87 ? -0.414 5.710 16.398 1.00 97.19 87 ALA A N 1
ATOM 633 C CA . ALA A 1 87 ? -1.367 6.207 17.383 1.00 97.19 87 ALA A CA 1
ATOM 634 C C . ALA A 1 87 ? -0.674 6.456 18.727 1.00 97.19 87 ALA A C 1
ATOM 636 O O . ALA A 1 87 ? 0.387 5.902 19.009 1.00 97.19 87 ALA A O 1
ATOM 637 N N . ASN A 1 88 ? -1.278 7.308 19.554 1.00 98.19 88 ASN A N 1
ATOM 638 C CA . ASN A 1 88 ? -0.792 7.591 20.900 1.00 98.19 88 ASN A CA 1
ATOM 639 C C . ASN A 1 88 ? -0.903 6.342 21.801 1.00 98.19 88 ASN A C 1
ATOM 641 O O . ASN A 1 88 ? -1.916 5.644 21.778 1.00 98.19 88 ASN A O 1
ATOM 645 N N . ASN A 1 89 ? 0.121 6.084 22.618 1.00 98.00 89 ASN A N 1
ATOM 646 C CA . ASN A 1 89 ? 0.181 4.877 23.448 1.00 98.00 89 ASN A CA 1
ATOM 647 C C . ASN A 1 89 ? -0.935 4.813 24.501 1.00 98.00 89 ASN A C 1
ATOM 649 O O . ASN A 1 89 ? -1.594 3.781 24.602 1.00 98.00 89 ASN A O 1
ATOM 653 N N . GLU A 1 90 ? -1.202 5.910 25.219 1.00 98.44 90 GLU A N 1
ATOM 654 C CA . GLU A 1 90 ? -2.269 5.972 26.232 1.00 98.44 90 GLU A CA 1
ATOM 655 C C . GLU A 1 90 ? -3.647 5.737 25.593 1.00 98.44 90 GLU A C 1
ATOM 657 O O . GLU A 1 90 ? -4.488 5.024 26.141 1.00 98.44 90 GLU A O 1
ATOM 662 N N . PHE A 1 91 ? -3.866 6.260 24.379 1.00 98.31 91 PHE A N 1
ATOM 663 C CA . PHE A 1 91 ? -5.077 5.982 23.608 1.00 98.31 91 PHE A CA 1
ATOM 664 C C . PHE A 1 91 ? -5.228 4.487 23.302 1.00 98.31 91 PHE A C 1
ATOM 666 O O . PHE A 1 91 ? -6.313 3.938 23.482 1.00 98.31 91 PHE A O 1
ATOM 673 N N . LEU A 1 92 ? -4.162 3.815 22.862 1.00 98.00 92 LEU A N 1
ATOM 674 C CA . LEU A 1 92 ? -4.212 2.388 22.533 1.00 98.00 92 LEU A CA 1
ATOM 675 C C . LEU A 1 92 ? -4.340 1.480 23.764 1.00 98.00 92 LEU A C 1
ATOM 677 O O . LEU A 1 92 ? -4.829 0.359 23.641 1.00 98.00 92 LEU A O 1
ATOM 681 N N . GLU A 1 93 ? -3.872 1.922 24.930 1.00 97.44 93 GLU A N 1
ATOM 682 C CA . GLU A 1 93 ? -4.091 1.234 26.208 1.00 97.44 93 GLU A CA 1
ATOM 683 C C . GLU A 1 93 ? -5.546 1.362 26.669 1.00 97.44 93 GLU A C 1
ATOM 685 O O . GLU A 1 93 ? -6.145 0.380 27.103 1.00 97.44 93 GLU A O 1
ATOM 690 N N . ALA A 1 94 ? -6.141 2.548 26.513 1.00 98.12 94 ALA A N 1
ATOM 691 C CA . ALA A 1 94 ? -7.543 2.789 26.841 1.00 98.12 94 ALA A CA 1
ATOM 692 C C . ALA A 1 94 ? -8.531 2.185 25.822 1.00 98.12 94 ALA A C 1
ATOM 694 O O . ALA A 1 94 ? -9.703 2.008 26.149 1.00 98.12 94 ALA A O 1
ATOM 695 N N . ASN A 1 95 ? -8.085 1.881 24.596 1.00 98.38 95 ASN A N 1
ATOM 696 C CA . ASN A 1 95 ? -8.935 1.419 23.493 1.00 98.38 95 ASN A CA 1
ATOM 697 C C . ASN A 1 95 ? -8.343 0.169 22.805 1.00 98.38 95 ASN A C 1
ATOM 699 O O . ASN A 1 95 ? -7.835 0.262 21.680 1.00 98.38 95 ASN A O 1
ATOM 703 N N . PRO A 1 96 ? -8.418 -1.019 23.434 1.00 98.00 96 PRO A N 1
ATOM 704 C CA . PRO A 1 96 ? -7.852 -2.246 22.874 1.00 98.00 96 PRO A CA 1
ATOM 705 C C . PRO A 1 96 ? -8.498 -2.668 21.541 1.00 98.00 96 PRO A C 1
ATOM 707 O O . PRO A 1 96 ? -7.773 -3.116 20.651 1.00 98.00 96 PRO A O 1
ATOM 710 N N . ALA A 1 97 ? -9.803 -2.436 21.323 1.00 98.38 97 ALA A N 1
ATOM 711 C CA . ALA A 1 97 ? -10.407 -2.611 19.997 1.00 98.38 97 ALA A CA 1
ATOM 712 C C . ALA A 1 97 ? -9.759 -1.736 18.917 1.00 98.38 97 ALA A C 1
ATOM 714 O O . ALA A 1 97 ? -9.559 -2.201 17.796 1.00 98.38 97 ALA A O 1
ATOM 715 N N . ALA A 1 98 ? -9.414 -0.480 19.226 1.00 98.06 98 ALA A N 1
ATOM 716 C CA . ALA A 1 98 ? -8.776 0.409 18.257 1.00 98.06 98 ALA A CA 1
ATOM 717 C C . ALA A 1 98 ? -7.361 -0.073 17.911 1.00 98.06 98 ALA A C 1
ATOM 719 O O . ALA A 1 98 ? -6.999 -0.090 16.737 1.00 98.06 98 ALA A O 1
ATOM 720 N N . ARG A 1 99 ? -6.596 -0.543 18.907 1.00 98.12 99 ARG A N 1
ATOM 721 C CA . ARG A 1 99 ? -5.293 -1.191 18.687 1.00 98.12 99 ARG A CA 1
ATOM 722 C C . ARG A 1 99 ? -5.415 -2.375 17.734 1.00 98.12 99 ARG A C 1
ATOM 724 O O . ARG A 1 99 ? -4.746 -2.396 16.705 1.00 98.12 99 ARG A O 1
ATOM 731 N N . ALA A 1 100 ? -6.306 -3.312 18.045 1.00 98.06 100 ALA A N 1
ATOM 732 C CA . ALA A 1 100 ? -6.514 -4.495 17.219 1.00 98.06 100 ALA A CA 1
ATOM 733 C C . ALA A 1 100 ? -6.991 -4.133 15.802 1.00 98.06 100 ALA A C 1
ATOM 735 O O . ALA A 1 100 ? -6.552 -4.745 14.830 1.00 98.06 100 ALA A O 1
ATOM 736 N N . LEU A 1 101 ? -7.836 -3.106 15.659 1.00 97.94 101 LEU A N 1
ATOM 737 C CA . LEU A 1 101 ? -8.246 -2.606 14.349 1.00 97.94 101 LEU A CA 1
ATOM 738 C C . LEU A 1 101 ? -7.057 -2.045 13.556 1.00 97.94 101 LEU A C 1
ATOM 740 O O . LEU A 1 101 ? -6.873 -2.416 12.401 1.00 97.94 101 LEU A O 1
ATOM 744 N N . PHE A 1 102 ? -6.245 -1.172 14.156 1.00 97.31 102 PHE A N 1
ATOM 745 C CA . PHE A 1 102 ? -5.101 -0.546 13.484 1.00 97.31 102 PHE A CA 1
ATOM 746 C C . PHE A 1 102 ? -4.027 -1.556 13.073 1.00 97.31 102 PHE A C 1
ATOM 748 O O . PHE A 1 102 ? -3.412 -1.398 12.021 1.00 97.31 102 PHE A O 1
ATOM 755 N N . GLU A 1 103 ? -3.832 -2.614 13.859 1.00 95.88 103 GLU A N 1
ATOM 756 C CA . GLU A 1 103 ? -2.928 -3.717 13.521 1.00 95.88 103 GLU A CA 1
ATOM 757 C C . GLU A 1 103 ? -3.481 -4.608 12.390 1.00 95.88 103 GLU A C 1
ATOM 759 O O . GLU A 1 103 ? -2.706 -5.147 11.592 1.00 95.88 103 GLU A O 1
ATOM 764 N N . ALA A 1 104 ? -4.809 -4.748 12.295 1.00 95.75 104 ALA A N 1
ATOM 765 C CA . ALA A 1 104 ? -5.477 -5.595 11.308 1.00 95.75 104 ALA A CA 1
ATOM 766 C C . ALA A 1 104 ? -5.681 -4.923 9.940 1.00 95.75 104 ALA A C 1
ATOM 768 O O . ALA A 1 104 ? -5.630 -5.607 8.915 1.00 95.75 104 ALA A O 1
ATOM 769 N N . VAL A 1 105 ? -5.928 -3.608 9.905 1.00 95.31 105 VAL A N 1
ATOM 770 C CA . VAL A 1 105 ? -6.217 -2.874 8.664 1.00 95.31 105 VAL A CA 1
ATOM 771 C C . VAL A 1 105 ? -5.037 -2.964 7.696 1.00 95.31 105 VAL A C 1
ATOM 773 O O . VAL A 1 105 ? -3.896 -2.621 8.013 1.00 95.31 105 VAL A O 1
ATOM 776 N N . ARG A 1 106 ? -5.331 -3.402 6.470 1.00 92.62 106 ARG A N 1
ATOM 777 C CA . ARG A 1 106 ? -4.374 -3.481 5.363 1.00 92.62 106 ARG A CA 1
ATOM 778 C C . ARG A 1 106 ? -5.032 -2.980 4.087 1.00 92.62 106 ARG A C 1
ATOM 780 O O . ARG A 1 106 ? -5.931 -3.627 3.563 1.00 92.62 106 ARG A O 1
ATOM 787 N N . LEU A 1 107 ? -4.552 -1.847 3.588 1.00 92.62 107 LEU A N 1
ATOM 788 C CA . LEU A 1 107 ? -4.898 -1.332 2.266 1.00 92.62 107 LEU A CA 1
ATOM 789 C C . LEU A 1 107 ? -3.738 -1.599 1.316 1.00 92.62 107 LEU A C 1
ATOM 791 O O . LEU A 1 107 ? -2.573 -1.480 1.708 1.00 92.62 107 LEU A O 1
ATOM 795 N N . THR A 1 108 ? -4.040 -1.955 0.071 1.00 91.50 108 THR A N 1
ATOM 796 C CA . THR A 1 108 ? -2.991 -2.039 -0.941 1.00 91.50 108 THR A CA 1
ATOM 797 C C . THR A 1 108 ? -2.642 -0.629 -1.426 1.00 91.50 108 THR A C 1
ATOM 799 O O . THR A 1 108 ? -3.511 0.246 -1.455 1.00 91.50 108 THR A O 1
ATOM 802 N N . PRO A 1 109 ? -1.398 -0.373 -1.866 1.00 89.88 109 PRO A N 1
ATOM 803 C CA . PRO A 1 109 ? -1.078 0.909 -2.487 1.00 89.88 109 PRO A CA 1
ATOM 804 C C . PRO A 1 109 ? -1.959 1.211 -3.709 1.00 89.88 109 PRO A C 1
ATOM 806 O O . PRO A 1 109 ? -2.270 2.371 -3.958 1.00 89.88 109 PRO A O 1
ATOM 809 N N .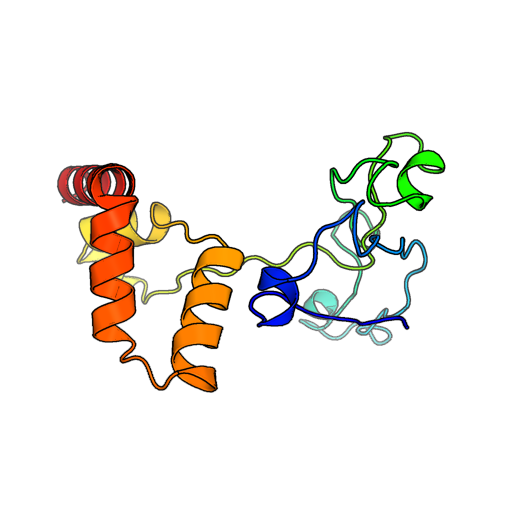 LEU A 1 110 ? -2.413 0.174 -4.429 1.00 91.62 110 LEU A N 1
ATOM 810 C CA . LEU A 1 110 ? -3.325 0.313 -5.565 1.00 91.62 110 LEU A CA 1
ATOM 811 C C . LEU A 1 110 ? -4.703 0.847 -5.144 1.00 91.62 110 LEU A C 1
ATOM 813 O O . LEU A 1 110 ? -5.217 1.732 -5.823 1.00 91.62 110 LEU A O 1
ATOM 817 N N . ASP A 1 111 ? -5.272 0.369 -4.030 1.00 94.56 111 ASP A N 1
ATOM 818 C CA . ASP A 1 111 ? -6.545 0.886 -3.495 1.00 94.56 111 ASP A CA 1
ATOM 819 C C . ASP A 1 111 ? -6.461 2.399 -3.260 1.00 94.56 111 ASP A C 1
ATOM 821 O O . ASP A 1 111 ? -7.321 3.167 -3.698 1.00 94.56 111 ASP A O 1
ATOM 825 N N . VAL A 1 112 ? -5.374 2.835 -2.616 1.00 94.06 112 VAL A N 1
ATOM 826 C CA . VAL A 1 112 ? -5.132 4.249 -2.307 1.00 94.06 112 VAL A CA 1
ATOM 827 C C . VAL A 1 112 ? -4.927 5.063 -3.587 1.00 94.06 112 VAL A C 1
ATOM 829 O O . VAL A 1 112 ? -5.470 6.158 -3.712 1.00 94.06 112 VAL A O 1
ATOM 832 N N . SER A 1 113 ? -4.199 4.529 -4.569 1.00 94.56 113 SER A N 1
ATOM 833 C CA . SER A 1 113 ? -3.974 5.201 -5.853 1.00 94.56 113 SER A CA 1
ATOM 834 C C . SER A 1 113 ? -5.231 5.347 -6.703 1.00 94.56 113 SER A C 1
ATOM 836 O O . SER A 1 113 ? -5.420 6.384 -7.332 1.00 94.56 113 SER A O 1
ATOM 838 N N . LEU A 1 114 ? -6.121 4.353 -6.708 1.00 95.69 114 LEU A N 1
ATOM 839 C CA . LEU A 1 114 ? -7.412 4.466 -7.392 1.00 95.69 114 LEU A CA 1
ATOM 840 C C . LEU A 1 114 ? -8.294 5.541 -6.739 1.00 95.69 114 LEU A C 1
ATOM 842 O O . LEU A 1 114 ? -8.917 6.337 -7.444 1.00 95.69 114 LEU A O 1
ATOM 846 N N . ALA A 1 115 ? -8.297 5.618 -5.404 1.00 95.38 115 ALA A N 1
ATOM 847 C CA . ALA A 1 115 ? -8.998 6.675 -4.678 1.00 95.38 115 ALA A CA 1
ATOM 848 C C . ALA A 1 115 ? -8.396 8.069 -4.943 1.00 95.38 115 ALA A C 1
ATOM 850 O O . ALA A 1 115 ? -9.136 9.047 -5.059 1.00 95.38 115 ALA A O 1
ATOM 851 N N . GLU A 1 116 ? -7.070 8.178 -5.069 1.00 93.50 116 GLU A N 1
ATOM 852 C CA . GLU A 1 116 ? -6.389 9.423 -5.447 1.00 93.50 116 GLU A CA 1
ATOM 853 C C . GLU A 1 116 ? -6.798 9.883 -6.855 1.00 93.50 116 GLU A C 1
ATOM 855 O O . GLU A 1 116 ? -7.154 11.049 -7.037 1.00 93.50 116 GLU A O 1
ATOM 860 N N . VAL A 1 117 ? -6.805 8.973 -7.837 1.00 96.06 117 VAL A N 1
ATOM 861 C CA . VAL A 1 117 ? -7.242 9.263 -9.215 1.00 96.06 117 VAL A CA 1
ATOM 862 C C . VAL A 1 117 ? -8.681 9.768 -9.226 1.00 96.06 117 VAL A C 1
ATOM 864 O O . VAL A 1 117 ? -8.958 10.823 -9.796 1.00 96.06 117 VAL A O 1
ATOM 867 N N . ALA A 1 118 ? -9.592 9.074 -8.541 1.00 96.38 118 ALA A N 1
ATOM 868 C CA . ALA A 1 118 ? -10.994 9.474 -8.487 1.00 96.38 118 ALA A CA 1
ATOM 869 C C . ALA A 1 118 ? -11.183 10.877 -7.882 1.00 96.38 118 ALA A C 1
ATOM 871 O O . ALA A 1 118 ? -11.964 11.678 -8.399 1.00 96.38 118 ALA A O 1
ATOM 872 N N . GLN A 1 119 ? -10.439 11.215 -6.828 1.00 95.00 119 GLN A N 1
ATOM 873 C CA . GLN A 1 119 ? -10.480 12.557 -6.243 1.00 95.00 119 GLN A CA 1
ATOM 874 C C . GLN A 1 119 ? -9.904 13.609 -7.194 1.00 95.00 119 GLN A C 1
ATOM 876 O O . GLN A 1 119 ? -10.542 14.625 -7.466 1.00 95.00 119 GLN A O 1
ATOM 881 N N . ARG A 1 120 ? -8.695 13.377 -7.713 1.00 92.00 120 ARG A N 1
ATOM 882 C CA . ARG A 1 120 ? -7.931 14.382 -8.461 1.00 92.00 120 ARG A CA 1
ATOM 883 C C . ARG A 1 120 ? -8.483 14.628 -9.862 1.00 92.00 120 ARG A C 1
ATOM 885 O O . ARG A 1 120 ? -8.501 15.771 -10.311 1.00 92.00 120 ARG A O 1
ATOM 892 N N . GLU A 1 121 ? -8.890 13.571 -10.557 1.00 92.94 121 GLU A N 1
ATOM 893 C CA . GLU A 1 121 ? -9.298 13.635 -11.965 1.00 92.94 121 GLU A CA 1
ATOM 894 C C . GLU A 1 121 ? -10.813 13.735 -12.137 1.00 92.94 121 GLU A C 1
ATOM 896 O O . GLU A 1 121 ? -11.286 14.231 -13.162 1.00 92.94 121 GLU A O 1
ATOM 901 N N . HIS A 1 122 ? -11.586 13.279 -11.148 1.00 92.44 122 HIS A N 1
ATOM 902 C CA . HIS A 1 122 ? -13.048 13.223 -11.238 1.00 92.44 122 HIS A CA 1
ATOM 903 C C . HIS A 1 122 ? -13.761 14.003 -10.128 1.00 92.44 122 HIS A C 1
ATOM 905 O O . HIS A 1 122 ? -14.989 14.065 -10.133 1.00 92.44 122 HIS A O 1
ATOM 911 N N . GLY A 1 123 ? -13.023 14.628 -9.203 1.00 95.56 123 GLY A N 1
ATOM 912 C CA . GLY A 1 123 ? -13.600 15.429 -8.121 1.00 95.56 123 GLY A CA 1
ATOM 913 C C . GLY A 1 123 ? -14.451 14.614 -7.145 1.00 95.56 123 GLY A C 1
ATOM 914 O O . GLY A 1 123 ? -15.353 15.171 -6.522 1.00 95.56 123 GLY A O 1
ATOM 915 N N . ALA A 1 124 ? -14.213 13.302 -7.048 1.00 97.44 124 ALA A N 1
ATOM 916 C CA . ALA A 1 124 ? -14.973 12.428 -6.164 1.00 97.44 124 ALA A CA 1
ATOM 917 C C . ALA A 1 124 ? -14.761 12.806 -4.690 1.00 97.44 124 ALA A C 1
ATOM 919 O O . ALA A 1 124 ? -13.665 13.201 -4.287 1.00 97.44 124 ALA A O 1
ATOM 920 N N . ASN A 1 125 ? -15.809 12.664 -3.877 1.00 97.50 125 ASN A N 1
ATOM 921 C CA . ASN A 1 125 ? -15.726 12.911 -2.442 1.00 97.50 125 ASN A CA 1
ATOM 922 C C . ASN A 1 125 ? -14.986 11.743 -1.751 1.00 97.50 125 ASN A C 1
ATOM 924 O O . ASN A 1 125 ? -15.361 10.588 -1.968 1.00 97.50 125 ASN A O 1
ATOM 928 N N . PRO A 1 126 ? -13.958 12.003 -0.920 1.00 95.50 126 PRO A N 1
ATOM 929 C CA . PRO A 1 126 ? -13.229 10.953 -0.207 1.00 95.50 126 PRO A CA 1
ATOM 930 C C . PRO A 1 126 ? -14.114 10.089 0.705 1.00 95.50 126 PRO A C 1
ATOM 932 O O . PRO A 1 126 ? -13.862 8.888 0.807 1.00 95.50 126 PRO A O 1
ATOM 935 N N . ASP A 1 127 ? -15.155 10.651 1.322 1.00 97.00 127 ASP A N 1
ATOM 936 C CA . ASP A 1 127 ? -16.062 9.904 2.202 1.00 97.00 127 ASP A CA 1
ATOM 937 C C . ASP A 1 127 ? -16.880 8.877 1.409 1.00 97.00 127 ASP A C 1
ATOM 939 O O . ASP A 1 127 ? -17.015 7.725 1.828 1.00 97.00 127 ASP A O 1
ATOM 943 N N . ASP A 1 128 ? -17.360 9.265 0.223 1.00 98.06 128 ASP A N 1
ATOM 944 C CA . ASP A 1 128 ? -18.101 8.376 -0.675 1.00 98.06 128 ASP A CA 1
ATOM 945 C C . ASP A 1 128 ? -17.196 7.249 -1.196 1.00 98.06 128 ASP A C 1
ATOM 947 O O . ASP A 1 128 ? -17.601 6.086 -1.232 1.00 98.06 128 ASP A O 1
ATOM 951 N N . LEU A 1 129 ? -15.943 7.569 -1.543 1.00 97.75 129 LEU A N 1
ATOM 952 C CA . LEU A 1 129 ? -14.952 6.578 -1.974 1.00 97.75 129 LEU A CA 1
ATOM 953 C C . LEU A 1 129 ? -14.624 5.577 -0.863 1.00 97.75 129 LEU A C 1
ATOM 955 O O . LEU A 1 129 ? -14.574 4.373 -1.115 1.00 97.75 129 LEU A O 1
ATOM 959 N N . ALA A 1 130 ? -14.428 6.055 0.367 1.00 97.00 130 ALA A N 1
ATOM 960 C CA . ALA A 1 130 ? -14.177 5.193 1.514 1.00 97.00 130 ALA A CA 1
ATOM 961 C C . ALA A 1 130 ? -15.386 4.292 1.811 1.00 97.00 130 ALA A C 1
ATOM 963 O O . ALA A 1 130 ? -15.222 3.086 1.999 1.00 97.00 130 ALA A O 1
ATOM 964 N N . ALA A 1 131 ? -16.602 4.846 1.805 1.00 98.00 131 ALA A N 1
ATOM 965 C CA . ALA A 1 131 ? -17.830 4.086 2.029 1.00 98.00 131 ALA A CA 1
ATOM 966 C C . ALA A 1 131 ? -18.052 3.011 0.954 1.00 98.00 131 ALA A C 1
ATOM 968 O O . ALA A 1 131 ? -18.406 1.871 1.278 1.00 98.00 131 ALA A O 1
ATOM 969 N N . GLN A 1 132 ? -17.798 3.349 -0.313 1.00 97.81 132 GLN A N 1
ATOM 970 C CA . GLN A 1 132 ? -17.885 2.407 -1.423 1.00 97.81 132 GLN A CA 1
ATOM 971 C C . GLN A 1 132 ? -16.836 1.299 -1.289 1.00 97.81 132 GLN A C 1
ATOM 973 O O .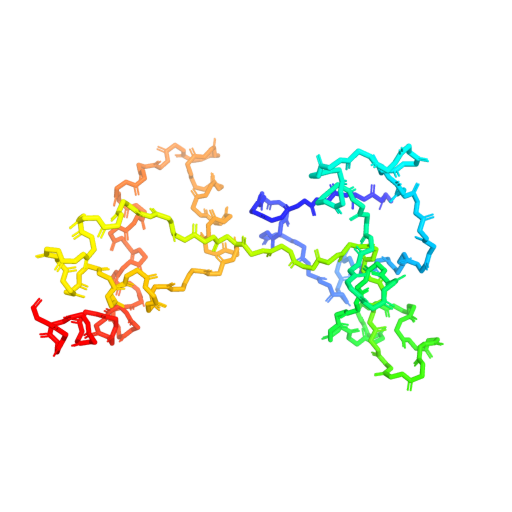 GLN A 1 132 ? -17.195 0.124 -1.308 1.00 97.81 132 GLN A O 1
ATOM 978 N N . TRP A 1 133 ? -15.566 1.639 -1.040 1.00 97.75 133 TRP A N 1
ATOM 979 C CA . TRP A 1 133 ? -14.506 0.642 -0.859 1.00 97.75 133 TRP A CA 1
ATOM 980 C C . TRP A 1 133 ? -14.815 -0.313 0.299 1.00 97.75 133 TRP A C 1
ATOM 982 O O . TRP A 1 133 ? -14.652 -1.526 0.175 1.00 97.75 133 TRP A O 1
ATOM 992 N N . VAL A 1 134 ? -15.321 0.216 1.416 1.00 97.88 134 VAL A N 1
ATOM 993 C CA . VAL A 1 134 ? -15.748 -0.580 2.574 1.00 97.88 134 VAL A CA 1
ATOM 994 C C . VAL A 1 134 ? -16.918 -1.509 2.229 1.00 97.88 134 VAL A C 1
ATOM 996 O O . VAL A 1 134 ? -16.990 -2.621 2.754 1.00 97.88 134 VAL A O 1
ATOM 999 N N . THR A 1 135 ? -17.828 -1.071 1.358 1.00 98.25 135 THR A N 1
ATOM 1000 C CA . THR A 1 135 ? -18.946 -1.886 0.864 1.00 98.25 135 THR A CA 1
ATOM 1001 C C . THR A 1 135 ? -18.449 -3.007 -0.047 1.00 98.25 135 THR A C 1
ATOM 1003 O O . THR A 1 135 ? -18.829 -4.162 0.139 1.00 98.25 135 THR A O 1
ATOM 1006 N N . ASP A 1 136 ? -17.537 -2.702 -0.966 1.00 98.06 136 ASP A N 1
ATOM 1007 C CA . ASP A 1 136 ? -16.987 -3.675 -1.916 1.00 98.06 136 ASP A CA 1
ATOM 1008 C C . ASP A 1 136 ? -16.065 -4.699 -1.238 1.00 98.06 136 ASP A C 1
ATOM 1010 O O . ASP A 1 136 ? -15.967 -5.848 -1.668 1.00 98.06 136 ASP A O 1
ATOM 1014 N N . ASN A 1 137 ? -15.442 -4.315 -0.122 1.00 97.94 137 ASN A N 1
ATOM 1015 C CA . ASN A 1 137 ? -14.535 -5.154 0.661 1.00 97.94 137 ASN A CA 1
ATOM 1016 C C . ASN A 1 137 ? -15.155 -5.621 1.984 1.00 97.94 137 ASN A C 1
ATOM 1018 O O . ASN A 1 137 ? -14.437 -5.951 2.931 1.00 97.94 137 ASN A O 1
ATOM 1022 N N . ARG A 1 138 ? -16.491 -5.678 2.069 1.00 98.00 138 ARG A N 1
ATOM 1023 C CA . ARG A 1 138 ? -17.220 -5.886 3.330 1.00 98.00 138 ARG A CA 1
ATOM 1024 C C . ARG A 1 138 ? -16.740 -7.096 4.128 1.00 98.00 138 ARG A C 1
ATOM 1026 O O . ARG A 1 138 ? -16.496 -6.969 5.322 1.00 98.00 138 ARG A O 1
ATOM 1033 N N . ASN A 1 139 ? -16.502 -8.226 3.460 1.00 98.25 139 ASN A N 1
ATOM 1034 C CA . ASN A 1 139 ? -15.989 -9.448 4.091 1.00 98.25 139 ASN A CA 1
ATOM 1035 C C . ASN A 1 139 ? -14.626 -9.245 4.770 1.00 98.25 139 ASN A C 1
ATOM 1037 O O . ASN A 1 139 ? -14.397 -9.767 5.858 1.00 98.25 139 ASN A O 1
ATOM 1041 N N . LEU A 1 140 ? -13.719 -8.503 4.129 1.00 97.50 140 LEU A N 1
ATOM 1042 C CA . LEU A 1 140 ? -12.393 -8.205 4.666 1.00 97.50 140 LEU A CA 1
ATOM 1043 C C . LEU A 1 140 ? -12.502 -7.236 5.847 1.00 97.50 140 LEU A C 1
ATOM 1045 O O . LEU A 1 140 ? -11.943 -7.485 6.913 1.00 97.50 140 LEU A O 1
ATOM 1049 N N . VAL A 1 141 ? -13.288 -6.170 5.692 1.00 98.00 141 VAL A N 1
ATOM 1050 C CA . VAL A 1 141 ? -13.488 -5.189 6.764 1.00 98.00 141 VAL A CA 1
ATOM 1051 C C . VAL A 1 141 ? -14.210 -5.820 7.961 1.00 98.00 141 VAL A C 1
ATOM 1053 O O . VAL A 1 141 ? -13.891 -5.507 9.105 1.00 98.00 141 VAL A O 1
ATOM 1056 N N . ASP A 1 142 ? -15.141 -6.749 7.743 1.00 98.31 142 ASP A N 1
ATOM 1057 C CA . ASP A 1 142 ? -15.811 -7.484 8.822 1.00 98.31 142 ASP A CA 1
ATOM 1058 C C . ASP A 1 142 ? -14.850 -8.368 9.613 1.00 98.31 142 ASP A C 1
ATOM 1060 O O . ASP A 1 142 ? -14.992 -8.460 10.831 1.00 98.31 142 ASP A O 1
ATOM 1064 N N . GLN A 1 143 ? -13.836 -8.957 8.972 1.00 98.25 143 GLN A N 1
ATOM 1065 C CA . GLN A 1 143 ? -12.783 -9.686 9.686 1.00 98.25 143 GLN A CA 1
ATOM 1066 C C . GLN A 1 143 ? -11.981 -8.750 10.594 1.00 98.25 143 GLN A C 1
ATOM 1068 O O . GLN A 1 143 ? -11.738 -9.084 11.755 1.00 98.25 143 GLN A O 1
ATOM 1073 N N . TRP A 1 144 ? -11.629 -7.555 10.110 1.00 98.19 144 TRP A N 1
ATOM 1074 C CA . TRP A 1 144 ? -10.940 -6.548 10.922 1.00 98.19 144 TRP A CA 1
ATOM 1075 C C . TRP A 1 144 ? -11.795 -6.083 12.103 1.00 98.19 144 TRP A C 1
ATOM 1077 O O . TRP A 1 144 ? -11.317 -6.019 13.233 1.00 98.19 144 TRP A O 1
ATOM 1087 N N . LEU A 1 145 ? -13.084 -5.816 11.869 1.00 98.31 145 LEU A N 1
ATOM 1088 C CA . LEU A 1 145 ? -14.014 -5.413 12.924 1.00 98.31 145 LEU A CA 1
ATOM 1089 C C . LEU A 1 145 ? -14.275 -6.536 13.931 1.00 98.31 145 LEU A C 1
ATOM 1091 O O . LEU A 1 145 ? -14.439 -6.256 15.116 1.00 98.31 145 LEU A O 1
ATOM 1095 N N . ALA A 1 146 ? -14.326 -7.793 13.493 1.00 98.19 146 ALA A N 1
ATOM 1096 C CA . ALA A 1 146 ? -14.470 -8.934 14.389 1.00 98.19 146 ALA A CA 1
ATOM 1097 C C . ALA A 1 146 ? -13.244 -9.080 15.300 1.00 98.19 146 ALA A C 1
ATOM 1099 O O . ALA A 1 146 ? -13.410 -9.235 16.509 1.00 98.19 146 ALA A O 1
ATOM 1100 N N . ALA A 1 147 ? -12.032 -8.958 14.745 1.00 97.56 147 ALA A N 1
ATOM 1101 C CA . ALA A 1 147 ? -10.794 -8.959 15.523 1.00 97.56 147 ALA A CA 1
ATOM 1102 C C . ALA A 1 147 ? -10.764 -7.807 16.541 1.00 97.56 147 ALA A C 1
ATOM 1104 O O . ALA A 1 147 ? -10.467 -8.029 17.713 1.00 97.56 147 ALA A O 1
ATOM 1105 N N . ALA A 1 148 ? -11.163 -6.603 16.121 1.00 98.38 148 ALA A N 1
ATOM 1106 C CA . ALA A 1 148 ? -11.271 -5.445 17.000 1.00 98.38 148 ALA A CA 1
ATOM 1107 C C . ALA A 1 148 ? -12.249 -5.684 18.162 1.00 98.38 148 ALA A C 1
ATOM 1109 O O . ALA A 1 148 ? -11.888 -5.516 19.321 1.00 98.38 148 ALA A O 1
ATOM 1110 N N . ARG A 1 149 ? -13.472 -6.149 17.874 1.00 98.1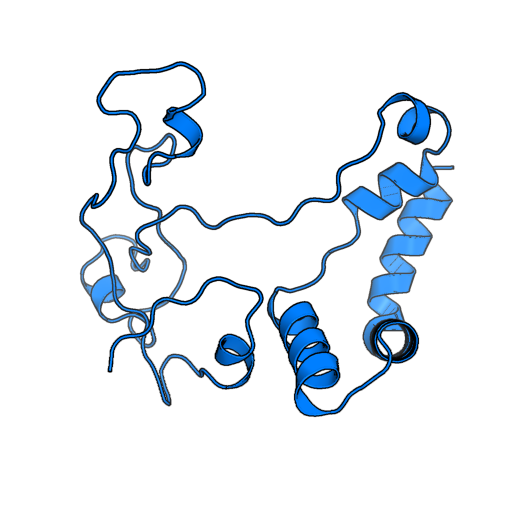2 149 ARG A N 1
ATOM 1111 C CA . ARG A 1 149 ? -14.489 -6.429 18.906 1.00 98.12 149 ARG A CA 1
ATOM 1112 C C . ARG A 1 149 ? -14.076 -7.539 19.869 1.00 98.12 149 ARG A C 1
ATOM 1114 O O . ARG A 1 149 ? -14.485 -7.511 21.022 1.00 98.12 149 ARG A O 1
ATOM 1121 N N . ALA A 1 150 ? -13.302 -8.520 19.409 1.00 97.75 150 ALA A N 1
ATOM 1122 C CA . ALA A 1 150 ? -12.787 -9.580 20.269 1.00 97.75 150 ALA A CA 1
ATOM 1123 C C . ALA A 1 150 ? -11.713 -9.078 21.253 1.00 97.75 150 ALA A C 1
ATOM 1125 O O . ALA A 1 150 ? -11.506 -9.711 22.287 1.00 97.75 150 ALA A O 1
ATOM 1126 N N . ALA A 1 151 ? -11.041 -7.964 20.941 1.00 97.12 151 ALA A N 1
ATOM 1127 C CA . ALA A 1 151 ? -9.975 -7.397 21.763 1.00 97.12 151 ALA A CA 1
ATOM 1128 C C . ALA A 1 151 ? -10.471 -6.485 22.902 1.00 97.12 151 ALA A C 1
ATOM 1130 O O . ALA A 1 151 ? -9.734 -6.310 23.874 1.00 97.12 151 ALA A O 1
ATOM 1131 N N . GLY A 1 152 ? -11.693 -5.942 22.823 1.00 86.56 152 GLY A N 1
ATOM 1132 C CA . GLY A 1 152 ? -12.327 -5.193 23.921 1.00 86.56 152 GLY A CA 1
ATOM 1133 C C . GLY A 1 152 ? -13.145 -3.994 23.483 1.00 86.56 152 GLY A C 1
ATOM 1134 O O . GLY A 1 152 ? -12.555 -3.092 22.852 1.00 86.56 152 GLY A O 1
#

Foldseek 3Di:
DDDDDDFPALVVLPDDFLPPAAQEADFDQPDCQPPVVDDVSNVVGCQDPVRGNDWAPDACSRYVCLVVDPVSTGRRSHDDDDDADDDDPVVCVVQVLVVLLRVLDDDDSNLVNVLVCCCPVVVDDSVVSVVVVCVVCVVSSVVSNVRSVVRD

Sequence (152 aa):
MVIFTGAPSPYITVLRPGDNVYWMGVANILDDSNPAGFEGGEEHDQRGPDGTGGYAAIGADRCPSAAEQPDGRCPIGWLAAHILVTANNEFLEANPAARALFEAVRLTPLDVSLAEVAQREHGANPDDLAAQWVTDNRNLVDQWLAAARAAG

pLDDT: mean 91.56, std 6.56, range [71.31, 98.44]